Protein AF-A0A9N9ICX9-F1 (afdb_monomer_lite)

pLDDT: mean 77.98, std 9.48, range [52.91, 92.56]

Sequence (86 aa):
DPIKSNEKNDHYDSFDSLYEIVTTEKFRPSLINVQNREERGSASMYINTKVRDVVECNYCGKLRCLFSDTKLTNEEITSYKIAIQT

Foldseek 3Di:
DFAADPPPDRDTDDPCVVPVDDDDCPPVVVVVCVVVPPPVPDPVFPDPVQFQDWDQDPVPRDIDTDGDPDHDDPVRVVVVVVVRVD

Secondary structure (DSSP, 8-state):
-PPBPSSSSS-BPPHHHHHS----GGG-HHHHHHHH---SS-TTTS-GGGEEEEEE-TTT--EEEEE-SSPPPHHHHHHHHHHHH-

Radius of gyration: 23.17 Å; chains: 1; bounding box: 45×33×51 Å

Organism: Funneliformis mosseae (NCBI:txid27381)

Structure (mmCIF, N/CA/C/O backbone):
data_AF-A0A9N9ICX9-F1
#
_entry.id   AF-A0A9N9ICX9-F1
#
loop_
_atom_site.group_PDB
_atom_site.id
_atom_site.type_symbol
_atom_site.label_atom_id
_atom_site.label_alt_id
_atom_site.label_comp_id
_atom_site.label_asym_id
_atom_site.label_entity_id
_atom_site.label_seq_id
_atom_site.pdbx_PDB_ins_code
_atom_site.Cartn_x
_atom_site.Cartn_y
_atom_site.Cartn_z
_atom_site.occupancy
_atom_site.B_iso_or_equiv
_atom_site.auth_seq_id
_atom_site.auth_comp_id
_atom_site.auth_asym_id
_atom_site.auth_atom_id
_atom_site.pdbx_PDB_model_num
ATOM 1 N N . ASP A 1 1 ? 12.976 -1.965 -28.496 1.00 64.81 1 ASP A N 1
ATOM 2 C CA . ASP A 1 1 ? 12.843 -3.398 -28.179 1.00 64.81 1 ASP A CA 1
ATOM 3 C C . ASP A 1 1 ? 14.187 -3.995 -27.809 1.00 64.81 1 ASP A C 1
ATOM 5 O O . ASP A 1 1 ? 15.185 -3.544 -28.362 1.00 64.81 1 ASP A O 1
ATOM 9 N N . PRO A 1 2 ? 14.234 -4.938 -26.854 1.00 73.00 2 PRO A N 1
ATOM 10 C CA . PRO A 1 2 ? 15.476 -5.578 -26.433 1.00 73.00 2 PRO A CA 1
ATOM 11 C C . PRO A 1 2 ? 15.996 -6.540 -27.516 1.00 73.00 2 PRO A C 1
ATOM 13 O O . PRO A 1 2 ? 15.225 -7.295 -28.109 1.00 73.00 2 PRO A O 1
ATOM 16 N N . ILE A 1 3 ? 17.307 -6.508 -27.773 1.00 83.50 3 ILE A N 1
ATOM 17 C CA . ILE A 1 3 ? 17.984 -7.320 -28.797 1.00 83.50 3 ILE A CA 1
ATOM 18 C C . ILE A 1 3 ? 18.682 -8.489 -28.109 1.00 83.50 3 ILE A C 1
ATOM 20 O O . ILE A 1 3 ? 19.347 -8.303 -27.092 1.00 83.50 3 ILE A O 1
ATOM 24 N N . LYS A 1 4 ? 18.459 -9.710 -28.603 1.00 83.94 4 LYS A N 1
ATOM 25 C CA . LYS A 1 4 ? 19.097 -10.904 -28.038 1.00 83.94 4 LYS A CA 1
ATOM 26 C C . LYS A 1 4 ? 20.593 -10.850 -28.283 1.00 83.94 4 LYS A C 1
ATOM 28 O O . LYS A 1 4 ? 21.003 -10.572 -29.407 1.00 83.94 4 LYS A O 1
ATOM 33 N N . SER A 1 5 ? 21.360 -11.189 -27.254 1.00 81.44 5 SER A N 1
ATOM 34 C CA . SER A 1 5 ? 22.797 -11.277 -27.405 1.00 81.44 5 SER A CA 1
ATOM 35 C C . SER A 1 5 ? 23.182 -12.435 -28.313 1.00 81.44 5 SER A C 1
ATOM 37 O O . SER A 1 5 ? 22.541 -13.488 -28.326 1.00 81.44 5 SER A O 1
ATOM 39 N N . ASN A 1 6 ? 24.245 -12.220 -29.084 1.00 77.62 6 ASN A N 1
ATOM 40 C CA . ASN A 1 6 ? 24.853 -13.254 -29.918 1.00 77.62 6 ASN A CA 1
ATOM 41 C C . ASN A 1 6 ? 25.735 -14.214 -29.106 1.00 77.62 6 ASN A C 1
ATOM 43 O O . ASN A 1 6 ? 26.153 -15.254 -29.622 1.00 77.62 6 ASN A O 1
ATOM 47 N N . GLU A 1 7 ? 26.027 -13.888 -27.845 1.00 76.12 7 GLU A N 1
ATOM 48 C CA . GLU A 1 7 ? 26.628 -14.848 -26.930 1.00 76.12 7 GLU A CA 1
ATOM 49 C C . GLU A 1 7 ? 25.625 -15.971 -26.628 1.00 76.12 7 GLU A C 1
ATOM 51 O O . GLU A 1 7 ? 24.424 -15.737 -26.534 1.00 76.12 7 GLU A O 1
ATOM 56 N N . LYS A 1 8 ? 26.097 -17.218 -26.472 1.00 63.47 8 LYS A N 1
ATOM 57 C CA . LYS A 1 8 ? 25.253 -18.396 -26.157 1.00 63.47 8 LYS A CA 1
ATOM 58 C C . LYS A 1 8 ? 24.731 -18.386 -24.714 1.00 63.47 8 LYS A C 1
ATOM 60 O O . LYS A 1 8 ? 24.707 -19.415 -24.042 1.00 63.47 8 LYS A O 1
ATOM 65 N N . ASN A 1 9 ? 24.377 -17.218 -24.221 1.00 67.56 9 ASN A N 1
ATOM 66 C CA . ASN A 1 9 ? 23.741 -17.017 -22.945 1.00 67.56 9 ASN A CA 1
ATOM 67 C C . ASN A 1 9 ? 22.345 -16.474 -23.260 1.00 67.56 9 ASN A C 1
ATOM 69 O O . ASN A 1 9 ? 22.225 -15.601 -24.114 1.00 67.56 9 ASN A O 1
ATOM 73 N N . ASP A 1 10 ? 21.290 -17.007 -22.642 1.00 75.50 10 ASP A N 1
ATOM 74 C CA . ASP A 1 10 ? 19.889 -16.614 -22.895 1.00 75.50 10 ASP A CA 1
ATOM 75 C C . ASP A 1 10 ? 19.589 -15.206 -22.334 1.00 75.50 10 ASP A C 1
ATOM 77 O O . ASP A 1 10 ? 18.707 -14.989 -21.498 1.00 75.50 10 ASP A O 1
ATOM 81 N N . HIS A 1 11 ? 20.379 -14.224 -22.745 1.00 81.38 11 HIS A N 1
ATOM 82 C CA . HIS A 1 11 ? 20.397 -12.862 -22.253 1.00 81.38 11 HIS A CA 1
ATOM 83 C C . HIS A 1 11 ? 20.303 -11.886 -23.428 1.00 81.38 11 HIS A C 1
ATOM 85 O O . HIS A 1 11 ? 20.627 -12.195 -24.575 1.00 81.38 11 HIS A O 1
ATOM 91 N N . TYR A 1 12 ? 19.795 -10.695 -23.135 1.00 87.19 12 TYR A N 1
ATOM 92 C CA . TYR A 1 12 ? 19.769 -9.592 -24.087 1.00 87.19 12 TYR A CA 1
ATOM 93 C C . TYR A 1 12 ? 21.110 -8.856 -24.069 1.00 87.19 12 TYR A C 1
ATOM 95 O O . TYR A 1 12 ? 21.815 -8.892 -23.059 1.00 87.19 12 TYR A O 1
ATOM 103 N N . ASP A 1 13 ? 21.440 -8.189 -25.172 1.00 82.62 13 ASP A N 1
ATOM 104 C CA . ASP A 1 13 ? 22.606 -7.313 -25.239 1.00 82.62 13 ASP A CA 1
ATOM 105 C C . ASP A 1 13 ? 22.492 -6.172 -24.225 1.00 82.62 13 ASP A C 1
ATOM 107 O O . ASP A 1 13 ? 21.398 -5.699 -23.887 1.00 82.62 13 ASP A O 1
ATOM 111 N N . SER A 1 14 ? 23.645 -5.739 -23.721 1.00 81.56 14 SER A N 1
ATOM 112 C CA . SER A 1 14 ? 23.710 -4.657 -22.750 1.00 81.56 14 SER A CA 1
ATOM 113 C C . SER A 1 14 ? 23.341 -3.316 -23.394 1.00 81.56 14 SER A C 1
ATOM 115 O O . SER A 1 14 ? 23.554 -3.080 -24.583 1.00 81.56 14 SER A O 1
ATOM 117 N N . PHE A 1 15 ? 22.760 -2.413 -22.601 1.00 82.19 15 PHE A N 1
ATOM 118 C CA . PHE A 1 15 ? 22.279 -1.120 -23.096 1.00 82.19 15 PHE A CA 1
ATOM 119 C C . PHE A 1 15 ? 23.403 -0.278 -23.718 1.00 82.19 15 PHE A C 1
ATOM 121 O O . PHE A 1 15 ? 23.218 0.342 -24.762 1.00 82.19 15 PHE A O 1
ATOM 128 N N . ASP A 1 16 ? 24.576 -0.282 -23.095 1.00 85.69 16 ASP A N 1
ATOM 129 C CA . ASP A 1 16 ? 25.774 0.392 -23.584 1.00 85.69 16 ASP A CA 1
ATOM 130 C C . ASP A 1 16 ? 26.280 -0.205 -24.902 1.00 85.69 16 ASP A C 1
ATOM 132 O O . ASP A 1 16 ? 26.704 0.550 -25.769 1.00 85.69 16 ASP A O 1
ATOM 136 N N . SER A 1 17 ? 26.149 -1.518 -25.114 1.00 83.06 17 SER A N 1
ATOM 137 C CA . SER A 1 17 ? 26.481 -2.141 -26.400 1.00 83.06 17 SER A CA 1
ATOM 138 C C . SER A 1 17 ? 25.493 -1.773 -27.511 1.00 83.06 17 SER A C 1
ATOM 140 O O . SER A 1 17 ? 25.883 -1.727 -28.673 1.00 83.06 17 SER A O 1
ATOM 142 N N . LEU A 1 18 ? 24.217 -1.549 -27.182 1.00 84.00 18 LEU A N 1
ATOM 143 C CA . LEU A 1 18 ? 23.176 -1.250 -28.173 1.00 84.00 18 LEU A CA 1
ATOM 144 C C . LEU A 1 18 ? 23.121 0.223 -28.569 1.00 84.00 18 LEU A C 1
ATOM 146 O O . LEU A 1 18 ? 22.766 0.543 -29.702 1.00 84.00 18 LEU A O 1
ATOM 150 N N . TYR A 1 19 ? 23.424 1.113 -27.629 1.00 84.81 19 TYR A N 1
ATOM 151 C CA . TYR A 1 19 ? 23.270 2.553 -27.816 1.00 84.81 19 TYR A CA 1
ATOM 152 C C . TYR A 1 19 ? 24.591 3.318 -27.755 1.00 84.81 19 TYR A C 1
ATOM 154 O O . TYR A 1 19 ? 24.567 4.532 -27.922 1.00 84.81 19 TYR A O 1
ATOM 162 N N . GLU A 1 20 ? 25.714 2.641 -27.491 1.00 86.50 20 GLU A N 1
ATOM 163 C CA . GLU A 1 20 ? 27.053 3.235 -27.317 1.00 86.50 20 GLU A CA 1
ATOM 164 C C . GLU A 1 20 ? 27.095 4.343 -26.246 1.00 86.50 20 GLU A C 1
ATOM 166 O O . GLU A 1 20 ? 27.981 5.198 -26.217 1.00 86.50 20 GLU A O 1
ATOM 171 N N . ILE A 1 21 ? 26.120 4.335 -25.334 1.00 85.44 21 ILE A N 1
ATOM 172 C CA . ILE A 1 21 ? 25.969 5.323 -24.270 1.00 85.44 21 ILE A CA 1
ATOM 173 C C . ILE A 1 21 ? 26.175 4.629 -22.933 1.00 85.44 21 ILE A C 1
ATO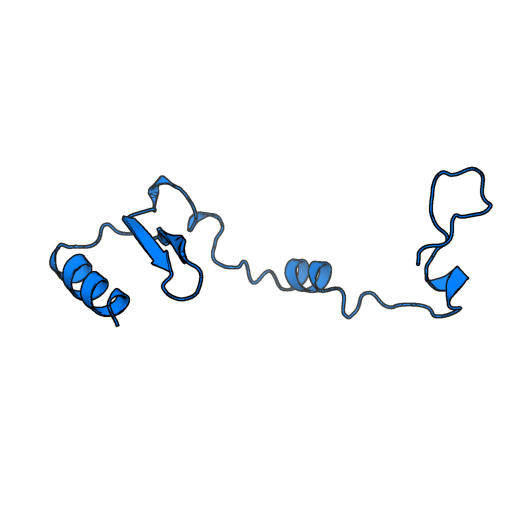M 175 O O . ILE A 1 21 ? 25.402 3.757 -22.532 1.00 85.44 21 ILE A O 1
ATOM 179 N N . VAL A 1 22 ? 27.180 5.091 -22.193 1.00 81.62 22 VAL A N 1
ATOM 180 C CA . VAL A 1 22 ? 27.380 4.687 -20.803 1.00 81.62 22 VAL A CA 1
ATOM 181 C C . VAL A 1 22 ? 26.304 5.343 -19.943 1.00 81.62 22 VAL A C 1
ATOM 183 O O . VAL A 1 22 ? 26.286 6.561 -19.748 1.00 81.62 22 VAL A O 1
ATOM 186 N N . THR A 1 23 ? 25.390 4.539 -19.409 1.00 79.94 23 THR A N 1
ATOM 187 C CA . THR A 1 23 ? 24.380 5.021 -18.466 1.00 79.94 23 THR A CA 1
ATOM 188 C C . THR A 1 23 ? 24.955 5.115 -17.062 1.00 79.94 23 THR A C 1
ATOM 190 O O . THR A 1 23 ? 25.688 4.234 -16.618 1.00 79.94 23 THR A O 1
ATOM 193 N N . THR A 1 24 ? 24.571 6.157 -16.328 1.00 80.25 24 THR A N 1
ATOM 194 C CA . THR A 1 24 ? 24.862 6.252 -14.893 1.00 80.25 24 THR A CA 1
ATOM 195 C C . THR A 1 24 ? 23.621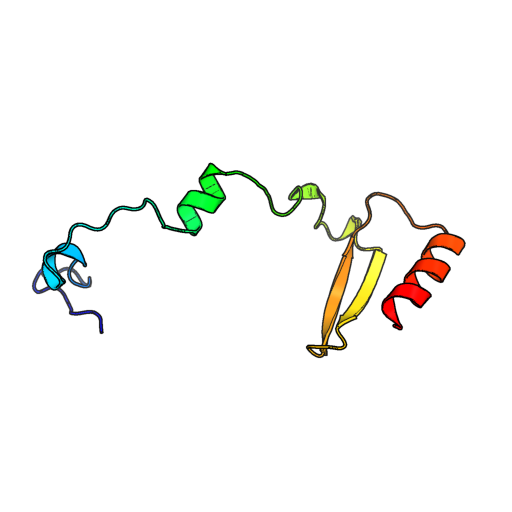 5.884 -14.094 1.00 80.25 24 THR A C 1
ATOM 197 O O . THR A 1 24 ? 22.509 6.285 -14.430 1.00 80.25 24 THR A O 1
ATOM 200 N N . GLU A 1 25 ? 23.812 5.188 -12.978 1.00 80.19 25 GLU A N 1
ATOM 201 C CA . GLU A 1 25 ? 22.723 4.820 -12.063 1.00 80.19 25 GLU A CA 1
ATOM 202 C C . GLU A 1 25 ? 22.212 6.011 -11.223 1.00 80.19 25 GLU A C 1
ATOM 204 O O . GLU A 1 25 ? 21.367 5.847 -10.344 1.00 80.19 25 GLU A O 1
ATOM 209 N N . LYS A 1 26 ? 22.691 7.234 -11.506 1.00 78.38 26 LYS A N 1
ATOM 210 C CA . LYS A 1 26 ? 22.386 8.478 -10.776 1.00 78.38 26 LYS A CA 1
ATOM 211 C C . LYS A 1 26 ? 20.887 8.749 -10.640 1.00 78.38 26 LYS A C 1
ATOM 213 O O . LYS A 1 26 ? 20.476 9.390 -9.680 1.00 78.38 26 LYS A O 1
ATOM 218 N N . PHE A 1 27 ? 20.086 8.282 -11.595 1.00 75.12 27 PHE A N 1
ATOM 219 C CA . PHE A 1 27 ? 18.642 8.508 -11.631 1.00 75.12 27 PHE A CA 1
ATOM 220 C C . PHE A 1 27 ? 17.818 7.246 -11.397 1.00 75.12 27 PHE A C 1
ATOM 222 O O . PHE A 1 27 ? 16.604 7.299 -11.565 1.00 75.12 27 PHE A O 1
ATOM 229 N N . ARG A 1 28 ? 18.431 6.116 -11.016 1.00 77.88 28 ARG A N 1
ATOM 230 C CA . ARG A 1 28 ? 17.704 4.863 -10.799 1.00 77.88 28 ARG A CA 1
ATOM 231 C C . ARG A 1 28 ? 16.812 4.997 -9.568 1.00 77.88 28 ARG A C 1
ATOM 233 O O . ARG A 1 28 ? 17.321 4.937 -8.445 1.00 77.88 28 ARG A O 1
ATOM 240 N N . PRO A 1 29 ? 15.479 5.111 -9.728 1.00 69.75 29 PRO A N 1
ATOM 241 C CA . PRO A 1 29 ? 14.606 5.438 -8.605 1.00 69.75 29 PRO A CA 1
ATOM 242 C C . PRO A 1 29 ? 14.644 4.361 -7.520 1.00 69.75 29 PRO A C 1
ATOM 244 O O . PRO A 1 29 ? 14.557 4.673 -6.340 1.00 69.75 29 PRO A O 1
ATOM 247 N N . SER A 1 30 ? 14.839 3.090 -7.894 1.00 69.75 30 SER A N 1
ATOM 248 C CA . SER A 1 30 ? 14.993 1.999 -6.925 1.00 69.75 30 SER A CA 1
ATOM 249 C C . SER A 1 30 ? 16.243 2.153 -6.057 1.00 69.75 30 SER A C 1
ATOM 251 O O . SER A 1 30 ? 16.211 1.802 -4.886 1.00 69.75 30 SER A O 1
ATOM 253 N N . LEU A 1 31 ? 17.335 2.671 -6.622 1.00 73.00 31 LEU A N 1
ATOM 254 C CA . LEU A 1 31 ? 18.602 2.857 -5.920 1.00 73.00 31 LEU A CA 1
ATOM 255 C C . LEU A 1 31 ? 18.535 4.098 -5.022 1.00 73.00 31 LEU A C 1
ATOM 257 O O . LEU A 1 31 ? 18.900 4.025 -3.853 1.00 73.00 31 LEU A O 1
ATOM 261 N N . ILE A 1 32 ? 17.953 5.185 -5.537 1.00 75.75 32 ILE A N 1
ATOM 262 C CA . ILE A 1 32 ? 17.682 6.423 -4.792 1.00 75.75 32 ILE A CA 1
ATOM 263 C C . ILE A 1 32 ? 16.765 6.149 -3.596 1.00 75.75 32 ILE A C 1
ATOM 265 O O . ILE A 1 32 ? 17.066 6.574 -2.489 1.00 75.75 32 ILE A O 1
ATOM 269 N N . ASN A 1 33 ? 15.681 5.392 -3.782 1.00 64.75 33 ASN A N 1
ATOM 270 C CA . ASN A 1 33 ? 14.749 5.067 -2.698 1.00 64.75 33 ASN A CA 1
ATOM 271 C C . ASN A 1 33 ? 15.401 4.210 -1.600 1.00 64.75 33 ASN A C 1
ATOM 273 O O . ASN A 1 33 ? 15.088 4.375 -0.424 1.00 64.75 33 ASN A O 1
ATOM 277 N N . VAL A 1 34 ? 16.315 3.304 -1.966 1.00 67.00 34 VAL A N 1
ATOM 278 C CA . VAL A 1 34 ? 17.071 2.492 -0.997 1.00 67.00 34 VAL A CA 1
ATOM 279 C C . VAL A 1 34 ? 18.105 3.337 -0.250 1.00 67.00 34 VAL A C 1
ATOM 281 O O . VAL A 1 34 ? 18.270 3.167 0.956 1.00 67.00 34 VAL A O 1
ATOM 284 N N . GLN A 1 35 ? 18.792 4.247 -0.944 1.00 67.00 35 GLN A N 1
ATOM 285 C CA . GLN A 1 35 ? 19.805 5.127 -0.356 1.00 67.00 35 GLN A CA 1
ATOM 286 C C . GLN A 1 35 ? 19.199 6.207 0.537 1.00 67.00 35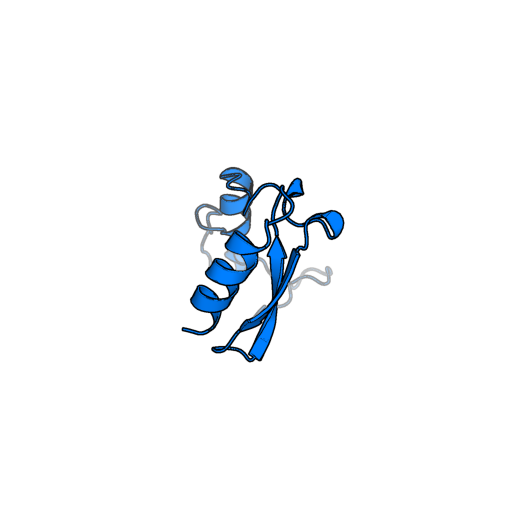 GLN A C 1
ATOM 288 O O . GLN A 1 35 ? 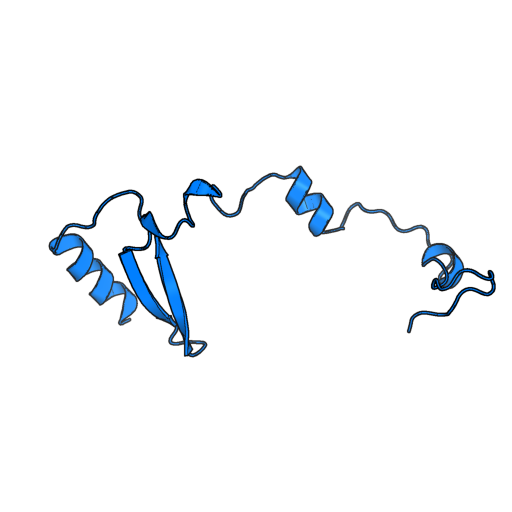19.731 6.470 1.611 1.00 67.00 35 GLN A O 1
ATOM 293 N N . ASN A 1 36 ? 18.071 6.788 0.128 1.00 64.56 36 ASN A N 1
ATOM 294 C CA . ASN A 1 36 ? 17.426 7.846 0.889 1.00 64.56 36 ASN A CA 1
ATOM 295 C C . ASN A 1 36 ? 16.754 7.334 2.160 1.00 64.56 36 ASN A C 1
ATOM 297 O O . ASN A 1 36 ? 16.485 8.165 3.016 1.00 64.56 36 ASN A O 1
ATOM 301 N N . ARG A 1 37 ? 16.489 6.018 2.299 1.00 57.50 37 ARG A N 1
ATOM 302 C CA . ARG A 1 37 ? 15.793 5.398 3.452 1.00 57.50 37 ARG A CA 1
ATOM 303 C C . ARG A 1 37 ? 14.693 6.280 4.060 1.00 57.50 37 ARG A C 1
ATOM 305 O O . ARG A 1 37 ? 14.398 6.183 5.249 1.00 57.50 37 ARG A O 1
ATOM 312 N N . GLU A 1 38 ? 14.028 7.088 3.241 1.00 55.50 38 GLU A N 1
ATOM 313 C CA . GLU A 1 38 ? 12.706 7.591 3.545 1.00 55.50 38 GLU A CA 1
ATOM 314 C C . GLU A 1 38 ? 11.820 6.370 3.347 1.00 55.50 38 GLU A C 1
ATOM 316 O O . GLU A 1 38 ? 11.203 6.158 2.300 1.00 55.50 38 GLU A O 1
ATOM 321 N N . GLU A 1 39 ? 11.870 5.466 4.330 1.00 52.91 39 GLU A N 1
ATOM 322 C CA . GLU A 1 39 ? 10.853 4.450 4.486 1.00 52.91 39 GLU A CA 1
ATOM 323 C C . GLU A 1 39 ? 9.527 5.184 4.333 1.00 52.91 39 GLU A C 1
ATOM 325 O O . GLU A 1 39 ? 9.290 6.210 4.979 1.00 52.91 39 GLU A O 1
ATOM 330 N N . ARG A 1 40 ? 8.684 4.706 3.417 1.00 57.66 40 ARG A N 1
ATOM 331 C CA . ARG A 1 40 ? 7.321 5.205 3.265 1.00 57.66 40 ARG A CA 1
ATOM 332 C C . ARG A 1 40 ? 6.559 4.848 4.544 1.00 57.66 40 ARG A C 1
ATOM 334 O O . ARG A 1 40 ? 5.785 3.908 4.526 1.00 57.66 40 ARG A O 1
ATOM 341 N N . GLY A 1 41 ? 6.796 5.548 5.652 1.00 58.16 41 GLY A N 1
ATOM 342 C CA . GLY A 1 41 ? 6.408 5.135 7.002 1.00 58.16 41 GLY A CA 1
ATOM 343 C C . GLY A 1 41 ? 7.204 3.926 7.503 1.00 58.16 41 GLY A C 1
ATOM 344 O O . GLY A 1 41 ? 7.653 3.094 6.715 1.00 58.16 41 GLY A O 1
ATOM 345 N N . SER A 1 42 ? 7.360 3.809 8.823 1.00 60.78 42 SER A N 1
ATOM 346 C CA . SER A 1 42 ? 7.993 2.634 9.420 1.00 60.78 42 SER A CA 1
ATOM 347 C C . SER A 1 42 ? 7.251 1.370 8.980 1.00 60.78 42 SER A C 1
ATOM 349 O O . SER A 1 42 ? 6.019 1.314 9.013 1.00 60.78 42 SER A O 1
ATOM 351 N N . ALA A 1 43 ? 7.976 0.316 8.595 1.00 63.47 43 ALA A N 1
ATOM 352 C CA . ALA A 1 43 ? 7.355 -0.970 8.249 1.00 63.47 43 ALA A CA 1
ATOM 353 C C . ALA A 1 43 ? 6.445 -1.503 9.382 1.00 63.47 43 ALA A C 1
ATOM 355 O O . ALA A 1 43 ? 5.489 -2.236 9.138 1.00 63.47 43 ALA A O 1
ATOM 356 N N . SER A 1 44 ? 6.702 -1.074 10.623 1.00 66.44 44 SER A N 1
ATOM 357 C CA . SER A 1 44 ? 5.895 -1.369 11.809 1.00 66.44 44 SER A CA 1
ATOM 358 C C . SER A 1 44 ? 4.533 -0.660 11.864 1.00 66.44 44 SER A C 1
ATOM 360 O O . SER A 1 44 ? 3.723 -0.986 12.737 1.00 66.44 44 SER A O 1
ATOM 362 N N . MET A 1 45 ? 4.255 0.309 10.987 1.00 67.38 45 MET A N 1
ATOM 363 C CA . MET A 1 45 ? 2.971 1.015 10.922 1.00 67.38 45 MET A CA 1
ATOM 364 C C . MET A 1 45 ? 1.917 0.225 10.134 1.00 67.38 45 MET A C 1
ATOM 366 O O . MET A 1 45 ? 0.752 0.207 10.525 1.00 67.38 45 MET A O 1
ATOM 370 N N . TYR A 1 46 ? 2.319 -0.499 9.085 1.00 73.75 46 TYR A N 1
ATOM 371 C CA . TYR A 1 46 ? 1.408 -1.224 8.185 1.00 73.75 46 TYR A CA 1
ATOM 372 C C . TYR A 1 46 ? 1.213 -2.691 8.582 1.00 73.75 46 TYR A C 1
ATOM 374 O O . TYR A 1 46 ? 1.318 -3.598 7.759 1.00 73.75 46 TYR A O 1
ATOM 382 N N . ILE A 1 47 ? 0.944 -2.936 9.863 1.00 81.94 47 ILE A N 1
ATOM 383 C CA . ILE A 1 47 ? 0.641 -4.276 10.379 1.00 81.94 47 ILE A CA 1
ATOM 384 C C . ILE A 1 47 ? -0.865 -4.432 10.603 1.00 81.94 47 ILE A C 1
ATOM 386 O O . ILE A 1 47 ? -1.538 -3.494 11.030 1.00 81.94 47 ILE A O 1
ATOM 390 N N . ASN A 1 48 ? -1.403 -5.633 10.366 1.00 80.12 48 ASN A N 1
ATOM 391 C CA . ASN A 1 48 ? -2.847 -5.896 10.475 1.00 80.12 48 ASN A CA 1
ATOM 392 C C . ASN A 1 48 ? -3.425 -5.564 11.860 1.00 80.12 48 ASN A C 1
ATOM 394 O O . ASN A 1 48 ? -4.578 -5.161 11.966 1.00 80.12 48 ASN A O 1
ATOM 398 N N . THR A 1 49 ? -2.625 -5.672 12.924 1.00 82.19 49 THR A N 1
ATOM 399 C CA . THR A 1 49 ? -3.044 -5.336 14.295 1.00 82.19 49 THR A CA 1
ATOM 400 C C . THR A 1 49 ? -3.286 -3.839 14.518 1.00 82.19 49 THR A C 1
ATOM 402 O O . THR A 1 49 ? -3.918 -3.462 15.507 1.00 82.19 49 THR A O 1
ATOM 405 N N . LYS A 1 50 ? -2.807 -2.984 13.608 1.00 85.19 50 LYS A N 1
ATOM 406 C CA . LYS A 1 50 ? -2.991 -1.528 13.634 1.00 85.19 50 LYS A CA 1
ATOM 407 C C . LYS A 1 50 ? -4.078 -1.036 12.681 1.00 85.19 50 LYS A C 1
ATOM 409 O O . LYS A 1 50 ? -4.340 0.164 12.655 1.00 85.19 50 LYS A O 1
ATOM 414 N N . VAL A 1 51 ? -4.729 -1.930 11.933 1.00 86.94 51 VAL A N 1
ATOM 415 C CA . VAL A 1 51 ? -5.872 -1.564 11.086 1.00 86.94 51 VAL A CA 1
ATOM 416 C C . VAL A 1 51 ? -7.057 -1.198 11.980 1.00 86.94 51 VAL A C 1
ATOM 418 O O . VAL A 1 51 ? -7.435 -1.970 12.863 1.00 86.94 51 VAL A O 1
ATOM 421 N N . ARG A 1 52 ? -7.628 -0.006 11.780 1.00 85.31 52 ARG A N 1
ATOM 422 C CA . ARG A 1 52 ? -8.764 0.506 12.571 1.00 85.31 52 ARG A CA 1
ATOM 423 C C . ARG A 1 52 ? -10.062 0.598 11.789 1.00 85.31 52 ARG A C 1
ATOM 425 O O . ARG A 1 52 ? -11.117 0.420 12.385 1.00 85.31 52 ARG A O 1
ATOM 432 N N . ASP A 1 53 ? -9.974 0.854 10.491 1.00 84.25 53 ASP A N 1
ATOM 433 C CA . ASP A 1 53 ? -11.129 0.878 9.599 1.00 84.25 53 ASP A CA 1
ATOM 434 C C . ASP A 1 53 ? -10.696 0.594 8.157 1.00 84.25 53 ASP A C 1
ATOM 436 O O . ASP A 1 53 ? -9.498 0.582 7.833 1.00 84.25 53 ASP A O 1
ATOM 440 N N . VAL A 1 54 ? -11.687 0.393 7.294 1.00 87.12 54 VAL A N 1
ATOM 441 C CA . VAL A 1 54 ? -11.520 0.233 5.852 1.00 87.12 54 VAL A CA 1
ATOM 442 C C . VAL A 1 54 ? -12.483 1.173 5.139 1.00 87.12 54 VAL A C 1
ATOM 444 O O . VAL A 1 54 ? -13.679 1.171 5.412 1.00 87.12 54 VAL A O 1
ATOM 447 N N . VAL A 1 55 ? -11.963 1.957 4.197 1.00 87.25 55 VAL A N 1
ATOM 448 C CA . VAL A 1 55 ? -12.746 2.950 3.452 1.00 87.25 55 VAL A CA 1
ATOM 449 C C . VAL A 1 55 ? -12.618 2.716 1.958 1.00 87.25 55 VAL A C 1
ATOM 451 O O . VAL A 1 55 ? -11.548 2.349 1.472 1.00 87.25 55 VAL A O 1
ATOM 454 N N . GLU A 1 56 ? -13.690 2.942 1.210 1.00 89.94 56 GLU A N 1
ATOM 455 C CA . GLU A 1 56 ? -13.625 2.935 -0.247 1.00 89.94 56 GLU A CA 1
ATOM 456 C C . GLU A 1 56 ? -13.125 4.288 -0.759 1.00 89.94 56 GLU A C 1
ATOM 458 O O . GLU A 1 56 ? -13.551 5.351 -0.315 1.00 89.94 56 GLU A O 1
ATOM 463 N N . CYS A 1 57 ? -12.177 4.264 -1.690 1.00 85.06 57 CYS A N 1
ATOM 464 C CA . CYS A 1 57 ? -11.668 5.476 -2.309 1.00 85.06 57 CYS A CA 1
ATOM 465 C C . CYS A 1 57 ? -12.618 5.951 -3.413 1.00 85.06 57 CYS A C 1
ATOM 467 O O . CYS A 1 57 ? -12.651 5.343 -4.479 1.00 85.06 57 CYS A O 1
ATOM 469 N N . ASN A 1 58 ? -13.282 7.090 -3.214 1.00 85.06 58 ASN A N 1
ATOM 470 C CA . ASN A 1 58 ? -14.236 7.662 -4.179 1.00 85.06 58 ASN A CA 1
ATOM 471 C C . ASN A 1 58 ? -13.654 7.894 -5.587 1.00 85.06 58 ASN A C 1
ATOM 473 O O . ASN A 1 58 ? -14.384 7.871 -6.571 1.00 85.06 58 ASN A O 1
ATOM 477 N N . TYR A 1 59 ? -12.339 8.102 -5.703 1.00 85.69 59 TYR A N 1
ATOM 478 C CA . TYR A 1 59 ? -11.687 8.313 -6.998 1.00 85.69 59 TYR A CA 1
ATOM 479 C C . TYR A 1 59 ? -11.437 7.014 -7.778 1.00 85.69 59 TYR A C 1
ATOM 481 O O . TYR A 1 59 ? -11.509 7.009 -9.003 1.00 85.69 59 TYR A O 1
ATOM 489 N N . CYS A 1 60 ? -11.098 5.913 -7.097 1.00 92.56 60 CYS A N 1
ATOM 490 C CA . CYS A 1 60 ? -10.679 4.676 -7.770 1.00 92.56 60 CYS A CA 1
ATOM 491 C C . CYS A 1 60 ? -11.484 3.422 -7.407 1.00 92.56 60 CYS A C 1
ATOM 493 O O . CYS A 1 60 ? -11.160 2.351 -7.918 1.00 92.56 60 CYS A O 1
ATOM 495 N N . GLY A 1 61 ? -12.477 3.523 -6.520 1.00 89.81 61 GLY A N 1
ATOM 496 C CA . GLY A 1 61 ? -13.329 2.420 -6.054 1.00 89.81 61 GLY A CA 1
ATOM 497 C C . GLY A 1 61 ? -12.601 1.342 -5.244 1.00 89.81 61 GLY A C 1
ATOM 498 O O . GLY A 1 61 ? -13.135 0.269 -4.988 1.00 89.81 61 GLY A O 1
ATOM 499 N N . LYS A 1 62 ? -11.333 1.566 -4.874 1.00 92.00 62 LYS A N 1
ATOM 500 C CA . LYS A 1 62 ? -10.540 0.575 -4.133 1.00 92.00 62 LYS A CA 1
ATOM 501 C C . LYS A 1 62 ? -10.690 0.773 -2.633 1.00 92.00 62 LYS A C 1
ATOM 503 O O . LYS A 1 62 ? -10.586 1.901 -2.150 1.00 92.00 62 LYS A O 1
ATOM 508 N N . LEU A 1 63 ? -10.820 -0.335 -1.907 1.00 91.12 63 LEU A N 1
ATOM 509 C CA . LEU A 1 63 ? -10.757 -0.356 -0.449 1.00 91.12 63 LEU A CA 1
ATOM 510 C C . LEU A 1 63 ? -9.345 0.000 0.038 1.00 91.12 63 LEU A C 1
ATOM 512 O O . LEU A 1 63 ? -8.344 -0.492 -0.488 1.00 91.12 63 LEU A O 1
ATOM 516 N N . ARG A 1 64 ? -9.263 0.857 1.055 1.00 87.31 64 ARG A N 1
ATOM 517 C CA . ARG A 1 64 ? -8.030 1.300 1.708 1.00 87.31 64 ARG A CA 1
ATOM 518 C C . ARG A 1 64 ? -8.134 1.074 3.209 1.00 87.31 64 ARG A C 1
ATOM 520 O O . ARG A 1 64 ? -9.115 1.470 3.829 1.00 87.31 64 ARG A O 1
ATOM 527 N N . CYS A 1 65 ? -7.104 0.459 3.782 1.00 88.19 65 CYS A N 1
ATOM 528 C CA . CYS A 1 65 ? -6.989 0.289 5.225 1.00 88.19 65 CYS A CA 1
ATOM 529 C C . CYS A 1 65 ? -6.463 1.565 5.873 1.00 88.19 65 CYS A C 1
ATOM 531 O O . CYS A 1 65 ? -5.557 2.217 5.347 1.00 88.19 65 CYS A O 1
ATOM 533 N N . LEU A 1 66 ? -6.983 1.861 7.054 1.00 83.50 66 LEU A N 1
ATOM 534 C CA . LEU A 1 66 ? -6.497 2.937 7.897 1.00 83.50 66 LEU A CA 1
ATOM 535 C C . LEU A 1 66 ? -5.725 2.375 9.067 1.00 83.50 66 LEU A C 1
ATOM 537 O O . LEU A 1 66 ? -6.201 1.467 9.752 1.00 83.50 66 LEU A O 1
ATOM 541 N N . PHE A 1 67 ? -4.567 2.962 9.321 1.00 85.69 67 PHE A N 1
ATOM 542 C CA . PHE A 1 67 ? -3.669 2.524 10.372 1.00 85.69 67 PHE A CA 1
ATOM 543 C C . PHE A 1 67 ? -3.628 3.568 11.484 1.00 85.69 67 PHE A C 1
ATOM 545 O O . PHE A 1 67 ? -3.556 4.764 11.211 1.00 85.69 67 PHE A O 1
ATOM 552 N N . SER A 1 68 ? -3.667 3.115 12.735 1.00 81.25 68 SER A N 1
ATOM 553 C CA . SER A 1 68 ? -3.375 3.955 13.898 1.00 81.25 68 SER A CA 1
ATOM 554 C C . SER A 1 68 ? -2.677 3.141 14.979 1.00 81.25 68 SER A C 1
ATOM 556 O O . SER A 1 68 ? -3.080 2.013 15.293 1.00 81.25 68 SER A O 1
ATOM 558 N N . ASP A 1 69 ? -1.658 3.744 15.586 1.00 82.12 69 ASP A N 1
ATOM 559 C CA . ASP A 1 69 ? -0.956 3.175 16.735 1.00 82.12 69 ASP A CA 1
ATOM 560 C C . ASP A 1 69 ? -1.876 3.051 17.953 1.00 82.12 69 ASP A C 1
ATOM 562 O O . ASP A 1 69 ? -1.796 2.075 18.701 1.00 82.12 69 ASP A O 1
ATOM 566 N N . THR A 1 70 ? -2.817 3.981 18.108 1.00 81.69 70 THR A N 1
ATOM 567 C CA . THR A 1 70 ? -3.786 4.001 19.203 1.00 81.69 70 THR A CA 1
ATOM 568 C C . THR A 1 70 ? -5.165 3.547 18.737 1.00 81.69 70 THR A C 1
ATOM 570 O O . THR A 1 70 ? -5.504 3.537 17.548 1.00 81.69 70 THR A O 1
ATOM 573 N N . LYS A 1 71 ? -5.987 3.114 19.694 1.00 78.94 71 LYS A N 1
ATOM 574 C CA . LYS A 1 71 ? -7.409 2.895 19.444 1.00 78.94 71 LYS A CA 1
ATOM 575 C C . LYS A 1 71 ? -8.090 4.262 19.451 1.00 78.94 71 LYS A C 1
ATOM 577 O O . LYS A 1 71 ? -7.996 4.962 20.453 1.00 78.94 71 LYS A O 1
ATOM 582 N N . LEU A 1 72 ? -8.753 4.609 18.351 1.00 77.31 72 LEU A N 1
ATOM 583 C CA . LEU A 1 72 ? -9.537 5.838 18.272 1.00 77.31 72 LEU A CA 1
ATOM 584 C C . LEU A 1 72 ? -10.673 5.794 19.300 1.00 77.31 72 LEU A C 1
ATOM 586 O O . LEU A 1 72 ? -11.317 4.756 19.497 1.00 77.31 72 LEU A O 1
ATOM 590 N N . THR A 1 73 ? -10.915 6.924 19.945 1.00 85.31 73 THR A N 1
ATOM 591 C CA . THR A 1 73 ? -12.109 7.168 20.752 1.00 85.31 73 THR A CA 1
ATOM 592 C C . THR A 1 73 ? -13.339 7.308 19.852 1.00 85.31 73 THR A C 1
ATOM 594 O O . THR A 1 73 ? -13.236 7.524 18.643 1.00 85.31 73 THR A O 1
ATOM 597 N N . ASN A 1 74 ? -14.537 7.200 20.428 1.00 83.56 74 ASN A N 1
ATOM 598 C CA . ASN A 1 74 ? -15.781 7.341 19.661 1.00 83.56 74 ASN A CA 1
ATOM 599 C C . ASN A 1 74 ? -15.918 8.730 19.004 1.00 83.56 74 ASN A C 1
ATOM 601 O O . ASN A 1 74 ? -16.466 8.849 17.907 1.00 83.56 74 ASN A O 1
ATOM 605 N N . GLU A 1 75 ? -15.395 9.771 19.653 1.00 86.62 75 GLU A N 1
ATOM 606 C CA . GLU A 1 75 ? -15.389 11.149 19.148 1.00 86.62 75 GLU A CA 1
ATOM 607 C C . GLU A 1 75 ? -14.461 11.299 17.938 1.00 86.62 75 GLU A C 1
ATOM 609 O O . GLU A 1 75 ? -14.847 11.874 16.915 1.00 86.62 75 GLU A O 1
ATOM 614 N N . GLU A 1 76 ? -13.266 10.710 18.013 1.00 82.75 76 GLU A N 1
ATOM 615 C CA . GLU A 1 76 ? -12.312 10.692 16.904 1.00 82.75 76 GLU A CA 1
ATOM 616 C C . GLU A 1 76 ? -12.848 9.883 15.722 1.00 82.75 76 GLU A C 1
ATOM 618 O O . GLU A 1 76 ? -12.749 10.343 14.590 1.00 82.75 76 GLU A O 1
ATOM 623 N N . ILE A 1 77 ? -13.487 8.731 15.963 1.00 80.56 77 ILE A N 1
ATOM 624 C CA . ILE A 1 77 ? -14.143 7.941 14.906 1.00 80.56 77 ILE A CA 1
ATOM 625 C C . ILE A 1 77 ? -15.220 8.773 14.202 1.00 80.56 77 ILE A C 1
ATOM 627 O O . ILE A 1 77 ? -15.345 8.717 12.980 1.00 80.56 77 ILE A O 1
ATOM 631 N N . THR A 1 78 ? -16.000 9.547 14.957 1.00 83.00 78 THR A N 1
ATOM 632 C CA . THR A 1 78 ? -17.075 10.377 14.398 1.00 83.00 78 THR A CA 1
ATOM 633 C C . THR A 1 78 ? -16.509 11.505 13.541 1.00 83.00 78 THR A C 1
ATOM 635 O O . THR A 1 78 ? -16.894 11.648 12.382 1.00 83.00 78 THR A O 1
ATOM 638 N N . SER A 1 79 ? -15.545 12.255 14.079 1.00 84.62 79 SER A N 1
ATOM 639 C CA . SER A 1 79 ? -14.851 13.329 13.355 1.00 84.62 79 SER A CA 1
ATOM 640 C C . SER A 1 79 ? -14.172 12.804 12.091 1.00 84.62 79 SER A C 1
ATOM 642 O O . SER A 1 79 ? -14.236 13.416 11.027 1.00 84.62 79 SER A O 1
ATOM 644 N N . TYR A 1 80 ? -13.572 11.621 12.197 1.00 78.31 80 TYR A N 1
ATOM 645 C CA . TYR A 1 80 ? -12.906 10.947 11.101 1.00 78.31 80 TYR A CA 1
ATOM 646 C C . TYR A 1 80 ? -13.877 10.552 9.979 1.00 78.31 80 TYR A C 1
ATOM 648 O O . TYR A 1 80 ? -13.626 10.863 8.817 1.00 78.31 80 TYR A O 1
ATOM 656 N N . LYS A 1 81 ? -15.023 9.943 10.308 1.00 78.81 81 LYS A N 1
ATOM 657 C CA . LYS A 1 81 ? -16.050 9.575 9.316 1.00 78.81 81 LYS A CA 1
ATOM 658 C C . LYS A 1 81 ? -16.575 10.775 8.536 1.00 78.81 81 LYS A C 1
ATOM 660 O O . LYS A 1 81 ? -16.795 10.650 7.336 1.00 78.81 81 LYS A O 1
ATOM 665 N N . ILE A 1 82 ? -16.732 11.924 9.195 1.00 82.88 82 ILE A N 1
ATOM 666 C CA . ILE A 1 82 ? -17.142 13.169 8.534 1.00 82.88 82 ILE A CA 1
ATOM 667 C C . IL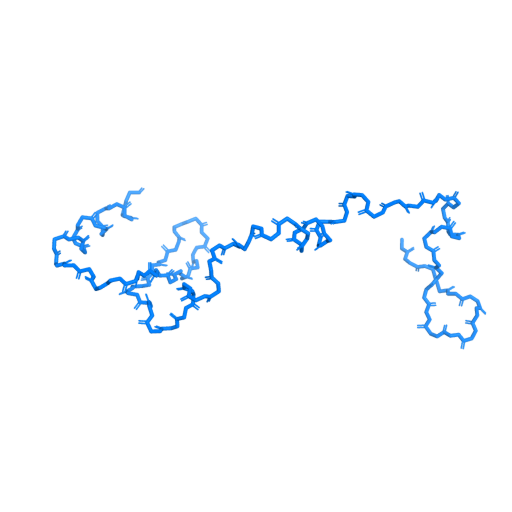E A 1 82 ? -16.097 13.585 7.491 1.00 82.88 82 ILE A C 1
ATOM 669 O O . ILE A 1 82 ? -16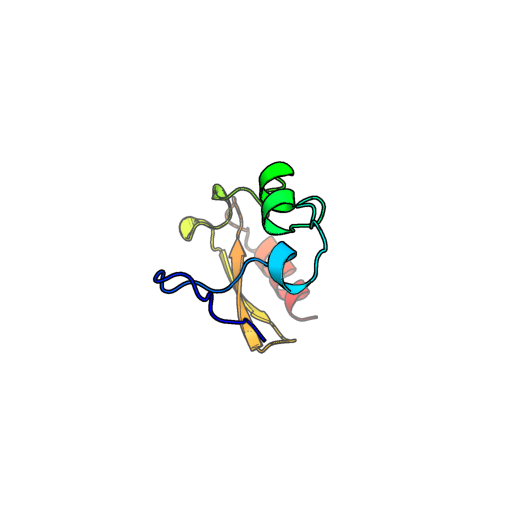.458 13.880 6.358 1.00 82.88 82 ILE A O 1
ATOM 673 N N . ALA A 1 83 ? -14.808 13.545 7.839 1.00 78.31 83 ALA A N 1
ATOM 674 C CA . ALA A 1 83 ? -13.731 13.974 6.946 1.00 78.31 83 ALA A CA 1
ATOM 675 C C . ALA A 1 83 ? -13.577 13.109 5.678 1.00 78.31 83 ALA A C 1
ATOM 677 O O . ALA A 1 83 ? -13.124 13.614 4.656 1.00 78.31 83 ALA A O 1
ATOM 678 N N . ILE A 1 84 ? -13.941 11.822 5.724 1.00 71.81 84 ILE A N 1
ATOM 679 C CA . ILE A 1 84 ? -13.874 10.909 4.562 1.00 71.81 84 ILE A CA 1
ATOM 680 C C . ILE A 1 84 ? -15.073 11.078 3.618 1.00 71.81 84 ILE A C 1
ATOM 682 O O . ILE A 1 84 ? -14.997 10.694 2.453 1.00 71.81 84 ILE A O 1
ATOM 686 N N . GLN A 1 85 ? -16.207 11.564 4.132 1.00 67.62 85 GLN A N 1
ATOM 687 C CA . GLN A 1 85 ? -17.453 11.688 3.367 1.00 67.62 85 GLN A CA 1
ATOM 688 C C . GLN A 1 85 ? -17.491 12.929 2.458 1.00 67.62 85 GLN A C 1
ATOM 690 O O . GLN A 1 85 ? -18.365 13.007 1.596 1.00 67.62 85 GLN A O 1
ATOM 695 N N . THR A 1 86 ? -16.559 13.867 2.640 1.00 54.56 86 THR A N 1
ATOM 696 C CA . THR A 1 86 ? -16.286 15.023 1.761 1.00 54.56 86 THR A CA 1
ATOM 697 C C . THR A 1 86 ? -15.297 14.692 0.654 1.00 54.56 86 THR A C 1
ATOM 699 O O . THR A 1 86 ? -15.531 15.158 -0.483 1.00 54.56 86 THR A O 1
#